Protein AF-A0A7V6DFQ6-F1 (afdb_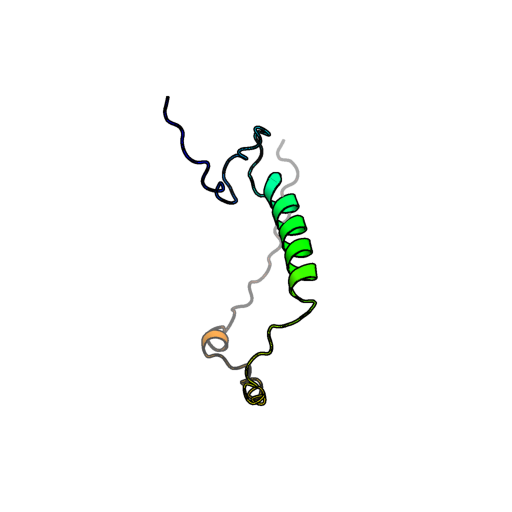monomer_lite)

pLDDT: mean 73.13, std 11.4, range [44.53, 91.56]

Radius of gyration: 26.47 Å; chains: 1; bounding box: 62×53×58 Å

Sequence (88 aa):
MEEHPVKRPGRNEPCHCGSGKKYKQCCLEKDEEAARAARATTVASPPPEPERPHRTPPPRRPAEQPWRQRGATRPFKKVSAPRKIGSS

Foldseek 3Di:
DDPDPCDPDDQQDQDPVPPRHGCVVPCVVVVVVVVVVVVVVVVVDDPPDVDDPPDDPPPDDPPDDVVVVPPPDPPPPPPDDDDDDDDD

Structure (mmCIF, N/CA/C/O backbone):
data_AF-A0A7V6DFQ6-F1
#
_entry.id   AF-A0A7V6DFQ6-F1
#
loop_
_atom_site.group_PDB
_atom_site.id
_atom_site.type_symbol
_atom_site.label_atom_id
_atom_site.label_alt_id
_atom_site.label_comp_id
_atom_site.label_asym_id
_atom_site.label_entity_id
_atom_site.label_seq_id
_atom_site.pdbx_PDB_ins_code
_atom_site.Cartn_x
_atom_site.Car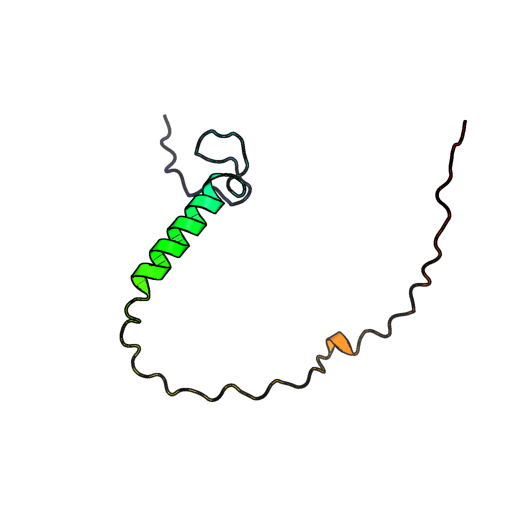tn_y
_atom_site.Cartn_z
_atom_site.occupancy
_atom_site.B_iso_or_equiv
_atom_site.auth_seq_id
_atom_site.auth_comp_id
_atom_site.auth_asym_id
_atom_site.auth_atom_id
_atom_site.pdbx_PDB_model_num
ATOM 1 N N . MET A 1 1 ? -33.079 9.661 5.209 1.00 44.53 1 MET A N 1
ATOM 2 C CA . MET A 1 1 ? -32.092 8.769 5.848 1.00 44.53 1 MET A CA 1
ATOM 3 C C . MET A 1 1 ? -31.310 8.165 4.699 1.00 44.53 1 MET A C 1
ATOM 5 O O . MET A 1 1 ? -31.764 7.205 4.097 1.00 44.53 1 MET A O 1
ATOM 9 N N . GLU A 1 2 ? -30.294 8.893 4.236 1.00 57.81 2 GLU A N 1
ATOM 10 C CA . GLU A 1 2 ? -29.591 8.572 2.992 1.00 57.81 2 GLU A CA 1
ATOM 11 C C . GLU A 1 2 ? -28.627 7.412 3.229 1.00 57.81 2 GLU A C 1
ATOM 13 O O . GLU A 1 2 ? -27.589 7.538 3.876 1.00 57.81 2 GLU A O 1
ATOM 18 N N . GLU A 1 3 ? -29.033 6.260 2.711 1.00 62.41 3 GLU A N 1
ATOM 19 C CA . GLU A 1 3 ? -28.237 5.055 2.558 1.00 62.41 3 GLU A CA 1
ATOM 20 C C . GLU A 1 3 ? -27.135 5.348 1.529 1.00 62.41 3 GLU A C 1
ATOM 22 O O . GLU A 1 3 ? -27.312 5.152 0.326 1.00 62.41 3 GLU A O 1
ATOM 27 N N . HIS A 1 4 ? -25.995 5.878 1.975 1.00 57.59 4 HIS A N 1
ATOM 28 C CA . HIS A 1 4 ? -24.809 5.945 1.129 1.00 57.59 4 HIS A CA 1
ATOM 29 C C . HIS A 1 4 ? -24.280 4.516 0.947 1.00 57.59 4 HIS A C 1
ATOM 31 O O . HIS A 1 4 ? -23.782 3.942 1.921 1.00 57.59 4 HIS A O 1
ATOM 37 N N . PRO A 1 5 ? -24.335 3.920 -0.263 1.00 59.25 5 PRO A N 1
ATOM 38 C CA . PRO A 1 5 ? -23.658 2.656 -0.503 1.00 59.25 5 PRO A CA 1
ATOM 39 C C . PRO A 1 5 ? -22.183 2.893 -0.195 1.00 59.25 5 PRO A C 1
ATOM 41 O O . PRO A 1 5 ? -21.558 3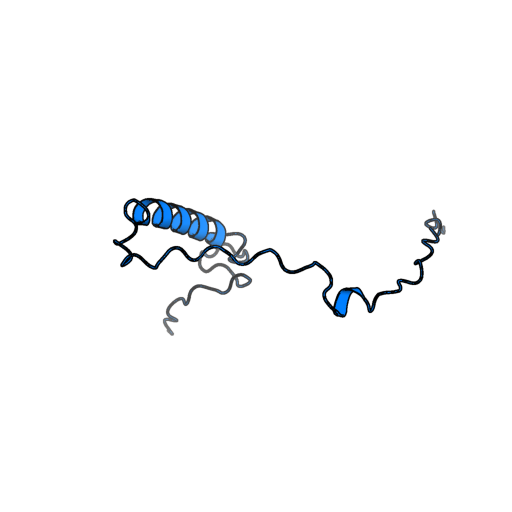.764 -0.806 1.00 59.25 5 PRO A O 1
ATOM 44 N N . VAL A 1 6 ? -21.662 2.180 0.807 1.00 60.59 6 VAL A N 1
ATOM 45 C CA . VAL A 1 6 ? -20.313 2.355 1.354 1.00 60.59 6 VAL A CA 1
ATOM 46 C C . VAL A 1 6 ? -19.303 1.978 0.275 1.00 60.59 6 VAL A C 1
ATOM 48 O O . VAL A 1 6 ? -18.786 0.864 0.202 1.00 60.59 6 VAL A O 1
ATOM 51 N N . LYS A 1 7 ? -19.052 2.926 -0.628 1.00 67.81 7 LYS A N 1
ATOM 52 C CA . LYS A 1 7 ? -17.959 2.905 -1.585 1.00 67.81 7 LYS A CA 1
ATOM 53 C C . LYS A 1 7 ? -16.709 2.695 -0.745 1.00 67.81 7 LYS A C 1
ATOM 55 O O . LYS A 1 7 ? -16.507 3.417 0.230 1.00 67.81 7 LYS A O 1
ATOM 60 N N . ARG A 1 8 ? -15.927 1.661 -1.072 1.00 69.38 8 ARG A N 1
ATOM 61 C CA . ARG A 1 8 ? -14.725 1.279 -0.317 1.00 69.38 8 ARG A CA 1
ATOM 62 C C . ARG A 1 8 ? -13.929 2.554 0.002 1.00 69.38 8 ARG A C 1
ATOM 64 O O . ARG A 1 8 ? -13.530 3.226 -0.953 1.00 69.38 8 ARG A O 1
ATOM 71 N N . PRO A 1 9 ? -13.764 2.925 1.287 1.00 78.31 9 PRO A N 1
ATOM 72 C CA . PRO A 1 9 ? -13.181 4.211 1.639 1.00 78.31 9 PRO A CA 1
ATOM 73 C C . PRO A 1 9 ? -11.779 4.324 1.054 1.00 78.31 9 PRO A C 1
ATOM 75 O O . PRO A 1 9 ? -11.043 3.333 0.958 1.00 78.31 9 PRO A O 1
ATOM 78 N N . GLY A 1 10 ? -11.400 5.539 0.658 1.00 83.50 10 GLY A N 1
ATOM 79 C CA . GLY A 1 10 ? -10.053 5.797 0.177 1.00 83.50 10 GLY A CA 1
ATOM 80 C C . GLY A 1 10 ? -9.010 5.387 1.223 1.00 83.50 10 GLY A C 1
ATOM 81 O O . GLY A 1 10 ? -9.246 5.426 2.429 1.00 83.50 10 GLY A O 1
ATOM 82 N N . ARG A 1 11 ? -7.800 5.023 0.784 1.00 86.38 11 ARG A N 1
ATOM 83 C CA . ARG A 1 11 ? -6.720 4.522 1.661 1.00 86.38 11 ARG A CA 1
ATOM 84 C C . ARG A 1 11 ? -6.468 5.389 2.913 1.00 86.38 11 ARG A C 1
ATOM 86 O O . ARG A 1 11 ? -6.141 4.868 3.978 1.00 86.38 11 ARG A O 1
ATOM 93 N N . ASN A 1 12 ? -6.598 6.708 2.799 1.00 89.56 12 ASN A N 1
ATOM 94 C CA . ASN A 1 12 ? -6.361 7.651 3.897 1.00 89.56 12 ASN A CA 1
ATOM 95 C C . ASN A 1 12 ? -7.622 8.064 4.676 1.00 89.56 12 ASN A C 1
ATOM 97 O O . ASN A 1 12 ? -7.479 8.782 5.664 1.00 89.56 12 ASN A O 1
ATOM 101 N N . GLU A 1 13 ? -8.808 7.642 4.247 1.00 89.38 13 GLU A N 1
ATOM 102 C CA . GLU A 1 13 ? -10.089 8.027 4.844 1.00 89.38 13 GLU A CA 1
ATOM 103 C C . GLU A 1 13 ? -10.364 7.269 6.148 1.00 89.38 13 GLU A C 1
ATOM 105 O O . GLU A 1 13 ? -9.731 6.232 6.392 1.00 89.38 13 GLU A O 1
ATOM 110 N N . PRO A 1 14 ? -11.257 7.769 7.022 1.00 90.44 14 PRO A N 1
ATOM 111 C CA . PRO A 1 14 ? -11.673 7.029 8.209 1.00 90.44 14 PRO A CA 1
ATOM 112 C C . PRO A 1 14 ? -12.219 5.646 7.836 1.00 90.44 14 PRO A C 1
ATOM 114 O O . PRO A 1 14 ? -12.943 5.471 6.858 1.00 90.44 14 PRO A O 1
ATOM 117 N N . CYS A 1 15 ? -11.848 4.639 8.623 1.00 89.81 15 CYS A N 1
ATOM 118 C CA . CYS A 1 15 ? -12.336 3.283 8.428 1.00 89.81 15 CYS A CA 1
ATOM 119 C C . CYS A 1 15 ? -13.850 3.209 8.668 1.00 89.81 15 CYS A C 1
ATOM 121 O O . CYS A 1 15 ? -14.325 3.572 9.743 1.00 89.81 15 CYS A O 1
ATOM 123 N N . HIS A 1 16 ? -14.584 2.630 7.715 1.00 85.44 16 HIS A N 1
ATOM 124 C CA . HIS A 1 16 ? -16.021 2.343 7.835 1.00 85.44 16 HIS A CA 1
ATOM 125 C C . HIS A 1 16 ? -16.353 1.342 8.957 1.00 85.44 16 HIS A C 1
ATOM 127 O O . HIS A 1 16 ? -17.499 1.215 9.361 1.00 85.44 16 HIS A O 1
ATOM 133 N N . CYS A 1 17 ? -15.346 0.649 9.488 1.00 85.44 17 CYS A N 1
ATOM 134 C CA . CYS A 1 17 ? -15.466 -0.268 10.615 1.00 85.44 17 CYS A CA 1
ATOM 135 C C . CYS A 1 17 ? -15.714 0.419 11.974 1.00 85.44 17 CYS A C 1
ATOM 137 O O . CYS A 1 17 ? -15.800 -0.265 12.988 1.00 85.44 17 CYS A O 1
ATOM 139 N N . GLY A 1 18 ? -15.749 1.757 12.026 1.00 83.44 18 GLY A N 1
ATOM 140 C CA . GLY A 1 18 ? -15.982 2.509 13.265 1.00 83.44 18 GLY A CA 1
ATOM 141 C C . GLY A 1 18 ? -14.767 2.608 14.194 1.00 83.44 18 GLY A C 1
ATOM 142 O O . GLY A 1 18 ? -14.887 3.092 15.312 1.00 83.44 18 GLY A O 1
ATOM 143 N N . SER A 1 19 ? -13.574 2.196 13.750 1.00 83.31 19 SER A N 1
ATOM 144 C CA . SER A 1 19 ? -12.363 2.203 14.589 1.00 83.31 19 SER A CA 1
ATOM 145 C C . SER A 1 19 ? -11.741 3.589 14.803 1.00 83.31 19 SER A C 1
ATOM 147 O O . SER A 1 19 ? -10.774 3.711 15.553 1.00 83.31 19 SER A O 1
ATOM 149 N N . GLY A 1 20 ? -12.215 4.620 14.092 1.00 86.69 20 GLY A N 1
ATOM 150 C CA . GLY A 1 20 ? -11.636 5.971 14.103 1.00 86.69 20 GLY A CA 1
ATOM 151 C C . GLY A 1 20 ? -10.238 6.080 13.472 1.00 86.69 20 GLY A C 1
ATOM 152 O O . GLY A 1 20 ? -9.685 7.173 13.370 1.00 86.69 20 GLY A O 1
ATOM 153 N N . LYS A 1 21 ? -9.650 4.966 13.017 1.00 88.00 21 LYS A N 1
ATOM 154 C CA . LYS A 1 21 ? -8.333 4.921 12.364 1.00 88.00 21 LYS A CA 1
ATOM 155 C C . LYS A 1 21 ? -8.474 5.089 10.849 1.00 88.00 21 LYS A C 1
ATOM 157 O O . LYS A 1 21 ? -9.522 4.797 10.274 1.00 88.00 21 LYS A O 1
ATOM 162 N N . LYS A 1 22 ? -7.396 5.515 10.177 1.00 91.06 22 LYS A N 1
ATOM 163 C CA . LYS A 1 22 ? -7.336 5.568 8.702 1.00 91.06 22 LYS A CA 1
ATOM 164 C C . LYS A 1 22 ? -7.494 4.157 8.129 1.00 91.06 22 LYS A C 1
ATOM 166 O O . LYS A 1 22 ? -6.892 3.226 8.662 1.00 91.06 22 LYS A O 1
ATOM 171 N N . TYR A 1 23 ? -8.220 3.998 7.023 1.00 91.56 23 TYR A N 1
ATOM 172 C CA . TYR A 1 23 ? -8.501 2.701 6.395 1.00 91.56 23 TYR A CA 1
ATOM 173 C C . TYR A 1 23 ? -7.225 1.870 6.163 1.00 91.56 23 TYR A C 1
ATOM 175 O O . TYR A 1 23 ? -7.196 0.684 6.493 1.00 91.56 23 TYR A O 1
ATOM 183 N N . LYS A 1 24 ? -6.124 2.512 5.735 1.00 90.31 24 LYS A N 1
ATOM 184 C CA . LYS A 1 24 ? -4.806 1.869 5.553 1.00 90.31 24 LYS A CA 1
ATOM 185 C C . LYS A 1 24 ? -4.150 1.256 6.785 1.00 90.31 24 LYS A C 1
ATOM 187 O O . LYS A 1 24 ? -3.207 0.504 6.612 1.00 90.31 24 LYS A O 1
ATOM 192 N N . GLN A 1 25 ? -4.575 1.644 7.983 1.00 90.88 25 GLN A N 1
ATOM 193 C CA . GLN A 1 25 ? -4.034 1.170 9.263 1.00 90.88 25 GLN A CA 1
ATOM 194 C C . GLN A 1 25 ? -5.041 0.272 9.998 1.00 90.88 25 GLN A C 1
ATOM 196 O O . GLN A 1 25 ? -4.923 0.065 11.204 1.00 90.88 25 GLN A O 1
ATOM 201 N N . CYS A 1 26 ? -6.113 -0.152 9.323 1.00 91.44 26 CYS A N 1
ATOM 202 C CA . CYS A 1 26 ? -7.179 -0.915 9.956 1.00 91.44 26 CYS A CA 1
ATOM 203 C C . CYS A 1 26 ? -7.676 -2.058 9.067 1.00 91.44 26 CYS A C 1
ATOM 205 O O . CYS A 1 26 ? -7.222 -3.188 9.216 1.00 91.44 26 CYS A O 1
ATOM 207 N N . CYS A 1 27 ? -8.601 -1.792 8.145 1.00 90.44 27 CYS A N 1
ATOM 208 C CA . CYS A 1 27 ? -9.190 -2.842 7.313 1.00 90.44 27 CYS A CA 1
ATOM 209 C C . CYS A 1 27 ? -8.384 -3.136 6.046 1.00 90.44 27 CYS A C 1
ATOM 211 O O . CYS A 1 27 ? -8.545 -4.214 5.489 1.00 90.44 27 CYS A O 1
ATOM 213 N N . LEU A 1 28 ? -7.502 -2.228 5.611 1.00 89.31 28 LEU A N 1
ATOM 214 C CA . LEU A 1 28 ? -6.708 -2.448 4.401 1.00 89.31 28 LEU A CA 1
ATOM 215 C C . LEU A 1 28 ? -5.783 -3.664 4.524 1.00 89.31 28 LEU A C 1
ATOM 217 O O . LEU A 1 28 ? -5.744 -4.461 3.604 1.00 89.31 28 LEU A O 1
ATOM 221 N N . GLU A 1 29 ? -5.078 -3.837 5.645 1.00 88.56 29 GLU A N 1
ATOM 222 C CA . GLU A 1 29 ? -4.156 -4.973 5.819 1.00 88.56 29 GLU A CA 1
ATOM 223 C C . GLU A 1 29 ? -4.897 -6.316 5.756 1.00 88.56 29 GLU A C 1
ATOM 225 O O . GLU A 1 29 ? -4.443 -7.252 5.104 1.00 88.56 29 GLU A O 1
ATOM 230 N N . LYS A 1 30 ? -6.092 -6.375 6.357 1.00 85.75 30 LYS A N 1
ATOM 231 C CA . LYS A 1 30 ? -6.968 -7.553 6.306 1.00 85.75 30 LYS A CA 1
ATOM 232 C C . LYS A 1 30 ? -7.497 -7.820 4.896 1.00 85.75 30 LYS A C 1
ATOM 234 O O . LYS A 1 30 ? -7.564 -8.969 4.477 1.00 85.75 30 LYS A O 1
ATOM 239 N N . ASP A 1 31 ? -7.865 -6.768 4.167 1.00 86.19 31 ASP A N 1
ATOM 240 C CA . ASP A 1 31 ? -8.326 -6.863 2.778 1.00 86.19 31 ASP A CA 1
ATOM 241 C C . ASP A 1 31 ? -7.188 -7.312 1.847 1.00 86.19 31 ASP A C 1
ATOM 243 O O . ASP A 1 31 ? -7.399 -8.169 0.995 1.00 86.19 31 ASP A O 1
ATOM 247 N N . GLU A 1 32 ? -5.961 -6.823 2.057 1.00 86.50 32 GLU A N 1
ATOM 248 C CA . GLU A 1 32 ? -4.779 -7.255 1.303 1.00 86.50 32 GLU A CA 1
ATOM 249 C C . GLU A 1 32 ? -4.404 -8.715 1.587 1.00 86.50 32 GLU A C 1
ATOM 251 O O . GLU A 1 32 ? -4.038 -9.443 0.661 1.00 86.50 32 GLU A O 1
ATOM 256 N N . GLU A 1 33 ? -4.522 -9.172 2.835 1.00 84.56 33 GLU A N 1
ATOM 257 C CA . GLU A 1 33 ? -4.316 -10.578 3.193 1.00 84.56 33 GLU A CA 1
ATOM 258 C C . GLU A 1 33 ? -5.387 -11.480 2.562 1.00 84.56 33 GLU A C 1
ATOM 260 O O . GLU A 1 33 ? -5.056 -12.479 1.918 1.00 84.56 33 GLU A O 1
ATOM 265 N N . ALA A 1 34 ? -6.660 -11.079 2.636 1.00 82.56 34 ALA A N 1
ATOM 266 C CA . ALA A 1 34 ? -7.764 -11.782 1.989 1.00 82.56 34 ALA A CA 1
ATOM 267 C C . ALA A 1 34 ? -7.609 -11.812 0.458 1.00 82.56 34 ALA A C 1
ATOM 269 O O . ALA A 1 34 ? -7.798 -12.854 -0.169 1.00 82.56 34 ALA A O 1
ATOM 270 N N . ALA A 1 35 ? -7.197 -10.702 -0.157 1.00 83.12 35 ALA A N 1
ATOM 271 C CA . ALA A 1 35 ? -6.930 -10.623 -1.589 1.00 83.12 35 ALA A CA 1
ATOM 272 C C . ALA A 1 35 ? -5.737 -11.498 -1.996 1.00 83.12 35 ALA A C 1
ATOM 274 O O . ALA A 1 35 ? -5.759 -12.119 -3.060 1.00 83.12 35 ALA A O 1
ATOM 275 N N . ARG A 1 36 ? -4.700 -11.588 -1.156 1.00 80.56 36 ARG A N 1
ATOM 276 C CA . ARG A 1 36 ? -3.555 -12.478 -1.382 1.00 80.56 36 ARG A CA 1
ATOM 277 C C . ARG A 1 36 ? -3.971 -13.947 -1.306 1.00 80.56 36 ARG A C 1
ATOM 279 O O . ARG A 1 36 ? -3.583 -14.715 -2.184 1.00 80.56 36 ARG A O 1
ATOM 286 N N . ALA A 1 37 ? -4.792 -14.321 -0.327 1.00 76.25 37 ALA A N 1
ATOM 287 C CA . ALA A 1 37 ? -5.345 -15.670 -0.213 1.00 76.25 37 ALA A CA 1
ATOM 288 C C . ALA A 1 37 ? -6.256 -16.019 -1.407 1.00 76.25 37 ALA A C 1
ATOM 290 O O . ALA A 1 37 ? -6.119 -17.085 -2.008 1.00 76.25 37 ALA A O 1
ATOM 291 N N . ALA A 1 38 ? -7.114 -15.086 -1.831 1.00 74.88 38 ALA A N 1
ATOM 292 C CA . ALA A 1 38 ? -7.963 -15.243 -3.013 1.00 74.88 38 ALA A CA 1
ATOM 293 C C . ALA A 1 38 ? -7.140 -15.382 -4.310 1.00 74.88 38 ALA A C 1
ATOM 295 O O . ALA A 1 38 ? -7.470 -16.156 -5.209 1.00 74.88 38 ALA A O 1
ATOM 296 N N . ARG A 1 39 ? -6.015 -14.670 -4.415 1.00 70.81 39 ARG A N 1
ATOM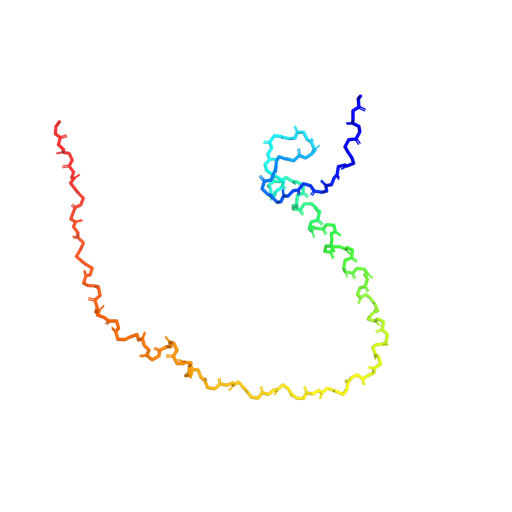 297 C CA . ARG A 1 39 ? -5.088 -14.804 -5.546 1.00 70.81 39 ARG A CA 1
ATOM 298 C C . ARG A 1 39 ? -4.331 -16.129 -5.540 1.00 70.81 39 ARG A C 1
ATOM 300 O O . ARG A 1 39 ? -4.086 -16.673 -6.607 1.00 70.81 39 ARG A O 1
ATOM 307 N N . ALA A 1 40 ? -4.002 -16.676 -4.373 1.00 67.06 40 ALA A N 1
ATOM 308 C CA . ALA A 1 40 ? -3.340 -17.976 -4.279 1.00 67.06 40 ALA A CA 1
ATOM 309 C C . ALA A 1 40 ? -4.241 -19.126 -4.766 1.00 67.06 40 ALA A C 1
ATOM 311 O O . ALA A 1 40 ? -3.763 -20.014 -5.464 1.00 67.06 40 ALA A O 1
ATOM 312 N N . THR A 1 41 ? -5.545 -19.083 -4.471 1.00 58.19 41 THR A N 1
ATOM 313 C CA . THR A 1 41 ? -6.486 -20.127 -4.924 1.00 58.19 41 THR A CA 1
ATOM 314 C C . THR A 1 41 ? -6.839 -20.013 -6.414 1.00 58.19 41 THR A C 1
ATOM 316 O O . THR A 1 41 ? -7.009 -21.016 -7.099 1.00 58.19 41 THR A O 1
ATOM 319 N N . THR A 1 42 ? -6.852 -18.796 -6.971 1.00 55.72 42 THR A N 1
ATOM 320 C CA . THR A 1 42 ? -7.148 -18.575 -8.403 1.00 55.72 42 THR A CA 1
ATOM 321 C C . THR A 1 42 ? -5.964 -18.852 -9.335 1.00 55.72 42 THR A C 1
ATOM 323 O O . THR A 1 42 ? -6.156 -18.970 -10.540 1.00 55.72 42 THR A O 1
ATOM 326 N N .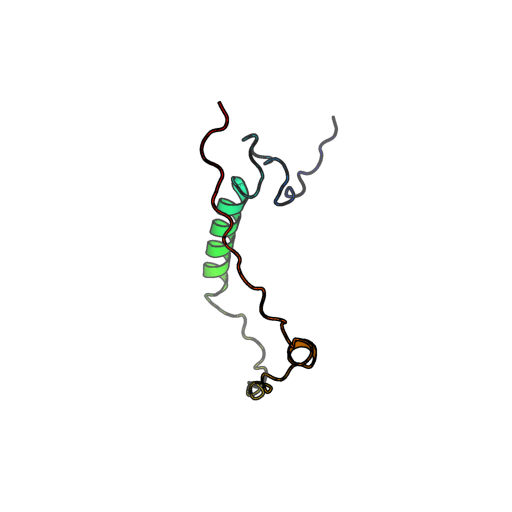 VAL A 1 43 ? -4.749 -19.004 -8.798 1.00 56.38 43 VAL A N 1
ATOM 327 C CA . VAL A 1 43 ? -3.516 -19.297 -9.558 1.00 56.38 43 VAL A CA 1
ATOM 328 C C . VAL A 1 43 ? -3.170 -20.799 -9.552 1.00 56.38 43 VAL A C 1
ATOM 330 O O . VAL A 1 43 ? -2.136 -21.204 -10.072 1.00 56.38 43 VAL A O 1
ATOM 333 N N . ALA A 1 44 ? -4.052 -21.667 -9.040 1.00 57.22 44 ALA A N 1
ATOM 334 C CA . ALA A 1 44 ? -3.891 -23.120 -9.180 1.00 57.22 44 ALA A CA 1
ATOM 335 C C . ALA A 1 44 ? -4.130 -23.627 -10.621 1.00 57.22 44 ALA A C 1
ATOM 337 O O . ALA A 1 44 ? -3.798 -24.763 -10.947 1.00 57.22 44 ALA A O 1
ATOM 338 N N . SER A 1 45 ? -4.651 -22.780 -11.509 1.00 53.12 45 SER A N 1
ATOM 339 C CA . SER A 1 45 ? -4.609 -22.996 -12.950 1.00 53.12 45 SER A CA 1
ATOM 340 C C . SER A 1 45 ? -4.541 -21.619 -13.608 1.00 53.12 45 SER A C 1
ATOM 342 O O . SER A 1 45 ? -5.533 -20.889 -13.542 1.00 53.12 45 SER A O 1
ATOM 344 N N . PRO A 1 46 ? -3.406 -21.189 -14.200 1.00 64.81 46 PRO A N 1
ATOM 345 C CA . PRO A 1 46 ? -3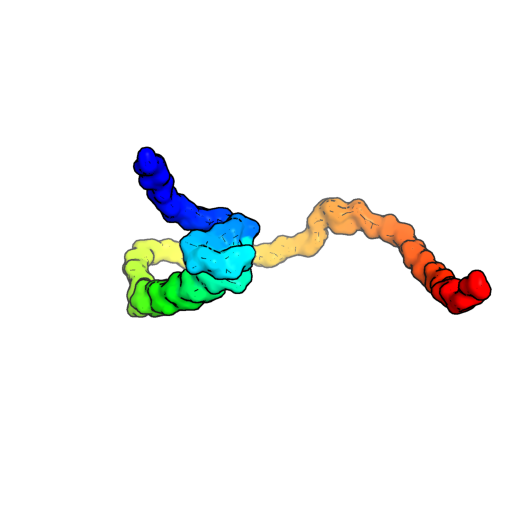.513 -20.135 -15.195 1.00 64.81 46 PRO A CA 1
ATOM 346 C C . PRO A 1 46 ? -4.563 -20.626 -16.207 1.00 64.81 46 PRO A C 1
ATOM 348 O O . PRO A 1 46 ? -4.443 -21.771 -16.656 1.00 64.81 46 PRO A O 1
ATOM 351 N N . PRO A 1 47 ? -5.610 -19.842 -16.546 1.00 59.62 47 PRO A N 1
ATOM 352 C CA . PRO A 1 47 ? -6.433 -20.195 -17.700 1.00 59.62 47 PRO A CA 1
ATOM 353 C C . PRO A 1 47 ? -5.457 -20.455 -18.851 1.00 59.62 47 PRO A C 1
ATOM 355 O O . PRO A 1 47 ? -4.476 -19.710 -18.922 1.00 59.62 47 PRO A O 1
ATOM 358 N N . PRO A 1 48 ? -5.636 -21.507 -19.676 1.00 58.88 48 PRO A N 1
ATOM 359 C CA . PRO A 1 48 ? -4.702 -21.807 -20.752 1.00 58.88 48 PRO A CA 1
ATOM 360 C C . PRO A 1 48 ? -4.603 -20.569 -21.643 1.00 58.88 48 PRO A C 1
ATOM 362 O O . PRO A 1 48 ? -5.482 -20.287 -22.457 1.00 58.88 48 PRO A O 1
ATOM 365 N N . GLU A 1 49 ? -3.572 -19.765 -21.393 1.00 57.62 49 GLU A N 1
ATOM 366 C CA . GLU A 1 49 ? -3.269 -18.567 -22.147 1.00 57.62 49 GLU A CA 1
ATOM 367 C C . GLU A 1 49 ? -2.957 -19.094 -23.548 1.00 57.62 49 GLU A C 1
ATOM 369 O O . GLU A 1 49 ? -2.095 -19.971 -23.656 1.00 57.62 49 GLU A O 1
ATOM 374 N N . PRO A 1 50 ? -3.674 -18.672 -24.610 1.00 67.25 50 PRO A N 1
ATOM 375 C CA . PRO A 1 50 ? -3.325 -19.098 -25.958 1.00 67.25 50 PRO A CA 1
ATOM 376 C C . PRO A 1 50 ? -1.864 -18.719 -26.155 1.00 67.25 50 PRO A C 1
ATOM 378 O O . PRO A 1 50 ? -1.543 -17.537 -26.034 1.00 67.25 50 PRO A O 1
ATOM 381 N N . GLU A 1 51 ? -1.003 -19.723 -26.338 1.00 65.06 51 GLU A N 1
ATOM 382 C CA . GLU A 1 51 ? 0.449 -19.613 -26.210 1.00 65.06 51 GLU A CA 1
ATOM 383 C C . GLU A 1 51 ? 0.961 -18.377 -26.947 1.00 65.06 51 GLU A C 1
ATOM 385 O O . GLU A 1 51 ? 1.124 -18.349 -28.168 1.00 65.06 51 GLU A O 1
ATOM 390 N N . ARG A 1 52 ? 1.184 -17.299 -26.194 1.00 68.06 52 ARG A N 1
ATOM 391 C CA . ARG A 1 52 ? 1.814 -16.110 -26.744 1.00 68.06 52 ARG A CA 1
ATOM 392 C C . ARG A 1 52 ? 3.267 -16.511 -26.948 1.00 68.06 52 ARG A C 1
ATOM 394 O O . ARG A 1 52 ? 3.887 -16.958 -25.981 1.00 68.06 52 ARG A O 1
ATOM 401 N N . PRO A 1 53 ? 3.832 -16.371 -28.161 1.00 72.44 53 PRO A N 1
ATOM 402 C CA . PRO A 1 53 ? 5.216 -16.741 -28.391 1.00 72.44 53 PRO A CA 1
ATOM 403 C C . PRO A 1 53 ? 6.072 -16.007 -27.366 1.00 72.44 53 PRO A C 1
ATOM 405 O O . PRO A 1 53 ? 5.990 -14.780 -27.232 1.00 72.44 53 PRO A O 1
ATOM 408 N N . HIS A 1 54 ? 6.840 -16.781 -26.604 1.00 66.12 54 HIS A N 1
ATOM 409 C CA . HIS A 1 54 ? 7.758 -16.284 -25.597 1.00 66.12 54 HIS A CA 1
ATOM 410 C C . HIS A 1 54 ? 8.772 -15.378 -26.300 1.00 66.12 54 HIS A C 1
ATOM 412 O O . HIS A 1 54 ? 9.754 -15.814 -26.893 1.00 66.12 54 HIS A O 1
ATOM 418 N N . ARG A 1 55 ? 8.503 -14.074 -26.301 1.00 73.19 55 ARG A N 1
ATOM 419 C CA . ARG A 1 55 ? 9.454 -13.093 -26.810 1.00 73.19 55 ARG A CA 1
ATOM 420 C C . ARG A 1 55 ? 10.630 -13.058 -25.850 1.00 73.19 55 ARG A C 1
ATOM 422 O O . ARG A 1 55 ? 10.455 -12.757 -24.670 1.00 73.19 55 ARG A O 1
ATOM 429 N N . THR A 1 56 ? 11.825 -13.310 -26.370 1.00 75.62 56 THR A N 1
ATOM 430 C CA . THR A 1 56 ? 13.072 -13.034 -25.660 1.00 75.62 56 THR A CA 1
ATOM 431 C C . THR A 1 56 ? 13.034 -11.586 -25.162 1.00 75.62 56 THR A C 1
ATOM 433 O O . THR A 1 56 ? 12.773 -10.681 -25.968 1.00 75.62 56 THR A O 1
ATOM 436 N N . PRO A 1 57 ? 13.235 -11.331 -23.855 1.00 78.25 57 PRO A N 1
ATOM 437 C CA . PRO A 1 57 ? 13.259 -9.969 -23.352 1.00 78.25 57 PRO A CA 1
ATOM 438 C C . PRO A 1 57 ? 14.382 -9.205 -24.066 1.00 78.25 57 PRO A C 1
ATOM 440 O O . PRO A 1 57 ? 15.472 -9.757 -24.251 1.00 78.25 57 PRO A O 1
ATOM 443 N N . PRO A 1 58 ? 14.141 -7.954 -24.494 1.00 78.56 58 PRO A N 1
ATOM 444 C CA . PRO A 1 58 ? 15.185 -7.170 -25.131 1.00 78.56 58 PRO A CA 1
ATOM 445 C C . PRO A 1 58 ? 16.369 -7.006 -24.165 1.00 78.56 58 PRO A C 1
ATOM 447 O O . PRO A 1 58 ? 16.164 -6.961 -22.943 1.00 78.56 58 PRO A O 1
ATOM 450 N N . PRO A 1 59 ? 17.607 -6.895 -24.679 1.00 82.06 59 PRO A N 1
ATOM 451 C CA . PRO A 1 59 ? 18.764 -6.643 -23.835 1.00 82.06 59 PRO A CA 1
ATOM 452 C C . PRO A 1 59 ? 18.543 -5.370 -23.011 1.00 82.06 59 PRO A C 1
ATOM 454 O O . PRO A 1 59 ? 17.896 -4.416 -23.459 1.00 82.06 59 PRO A O 1
ATOM 457 N N . ARG A 1 60 ? 19.076 -5.353 -21.784 1.00 75.88 60 ARG A N 1
ATOM 458 C CA . ARG A 1 60 ? 18.999 -4.176 -20.911 1.00 75.88 60 ARG A CA 1
ATOM 459 C C . ARG A 1 60 ? 19.587 -2.981 -21.666 1.00 75.88 60 ARG A C 1
ATOM 461 O O . ARG A 1 60 ? 20.744 -3.025 -22.075 1.00 75.88 60 ARG A O 1
ATOM 468 N N . ARG A 1 61 ? 18.789 -1.924 -21.862 1.00 75.62 61 ARG A N 1
ATOM 469 C CA . ARG A 1 61 ? 19.282 -0.677 -22.464 1.00 75.62 61 ARG A CA 1
ATOM 470 C C . ARG A 1 61 ? 20.461 -0.149 -21.633 1.00 75.62 61 ARG A C 1
ATOM 472 O O . ARG A 1 61 ? 20.398 -0.245 -20.403 1.00 75.62 61 ARG A O 1
ATOM 479 N N . PRO A 1 62 ? 21.503 0.416 -22.269 1.00 73.25 62 PRO A N 1
ATOM 480 C CA . PRO A 1 62 ? 22.604 1.037 -21.545 1.00 73.25 62 PRO A CA 1
ATOM 481 C C . PRO A 1 62 ? 22.072 2.093 -20.570 1.00 73.25 62 PRO A C 1
ATOM 483 O O . PRO A 1 62 ? 21.109 2.804 -20.860 1.00 73.25 62 PRO A O 1
ATOM 486 N N . ALA A 1 63 ? 22.694 2.169 -19.391 1.00 70.50 63 ALA A N 1
ATOM 487 C CA . ALA A 1 63 ? 22.260 3.001 -18.266 1.00 70.50 63 ALA A CA 1
ATOM 488 C C . ALA A 1 63 ? 22.354 4.519 -18.526 1.00 70.50 63 ALA A C 1
ATOM 490 O O . ALA A 1 63 ? 21.986 5.321 -17.662 1.00 70.50 63 ALA A O 1
ATOM 491 N N . GLU A 1 64 ? 22.828 4.914 -19.706 1.00 71.25 64 GLU A N 1
ATOM 492 C CA . GLU A 1 64 ? 23.012 6.297 -20.109 1.00 71.25 64 GLU A CA 1
ATOM 493 C C . GLU A 1 64 ? 21.684 6.907 -20.558 1.00 71.25 64 GLU A C 1
ATOM 495 O O . GLU A 1 64 ? 21.335 7.011 -21.731 1.00 71.25 64 GLU A O 1
ATOM 500 N N . GLN A 1 65 ? 20.888 7.272 -19.563 1.00 70.81 65 GLN A N 1
ATOM 501 C CA . GLN A 1 65 ? 19.696 8.074 -19.756 1.00 70.81 65 GLN A CA 1
ATOM 502 C C . GLN A 1 65 ? 20.109 9.562 -19.768 1.00 70.81 65 GLN A C 1
ATOM 504 O O . GLN A 1 65 ? 20.891 9.973 -18.906 1.00 70.81 65 GLN A O 1
ATOM 509 N N . PRO A 1 66 ? 19.580 10.420 -20.661 1.00 68.62 66 PRO A N 1
ATOM 510 C CA . PRO A 1 66 ? 20.046 11.807 -20.826 1.00 68.62 66 PRO A CA 1
ATOM 511 C C . PRO A 1 66 ? 19.836 12.697 -19.588 1.00 68.62 66 PRO A C 1
ATOM 513 O O . PRO A 1 66 ? 20.522 13.703 -19.415 1.00 68.62 66 PRO A O 1
ATOM 516 N N . TRP A 1 67 ? 18.921 12.328 -18.685 1.00 69.88 67 TRP A N 1
ATOM 517 C CA . TRP A 1 67 ? 18.752 13.007 -17.394 1.00 69.88 67 TRP A CA 1
ATOM 518 C C . TRP A 1 67 ? 19.833 12.651 -16.366 1.00 69.88 67 TRP A C 1
ATOM 520 O O . TRP A 1 67 ? 19.941 13.340 -15.358 1.00 69.88 67 TRP A O 1
ATOM 530 N N . ARG A 1 68 ? 20.632 11.597 -16.594 1.00 64.12 68 ARG A N 1
ATOM 531 C CA . ARG A 1 68 ? 21.797 11.273 -15.756 1.00 64.12 68 ARG A CA 1
ATOM 532 C C . ARG A 1 68 ? 23.027 12.107 -16.121 1.00 64.12 68 ARG A C 1
ATOM 534 O O . ARG A 1 68 ? 23.799 12.427 -15.230 1.00 64.12 68 ARG A O 1
ATOM 541 N N . GLN A 1 69 ? 23.160 12.520 -17.384 1.00 61.75 69 GLN A N 1
ATOM 542 C CA . GLN A 1 69 ? 24.261 13.375 -17.858 1.00 61.75 69 GLN A CA 1
ATOM 543 C C . GLN A 1 69 ? 24.136 14.833 -17.367 1.00 61.75 69 GLN A C 1
ATOM 545 O O . GLN A 1 69 ? 25.134 15.509 -17.133 1.00 61.75 69 GLN A O 1
ATOM 550 N N . ARG A 1 70 ? 22.914 15.339 -17.146 1.00 63.47 70 ARG A N 1
ATOM 551 C CA . ARG A 1 70 ? 22.687 16.677 -16.565 1.00 63.47 70 ARG A CA 1
ATOM 552 C C . ARG A 1 70 ? 22.740 16.620 -15.039 1.00 63.47 70 ARG A C 1
ATOM 554 O O . ARG A 1 70 ? 21.735 16.782 -14.358 1.00 63.47 70 ARG A O 1
ATOM 561 N N . GLY A 1 71 ? 23.926 16.349 -14.514 1.00 61.56 71 GLY A N 1
ATOM 562 C CA . GLY A 1 71 ? 24.144 16.180 -13.084 1.00 61.56 71 GLY A CA 1
ATOM 563 C C . GLY A 1 71 ? 25.609 16.292 -12.698 1.00 61.56 71 GLY A C 1
ATOM 564 O O . GLY A 1 71 ? 26.087 15.476 -11.920 1.00 61.56 71 GLY A O 1
ATOM 565 N N . ALA A 1 72 ? 26.323 17.296 -13.216 1.00 63.53 72 ALA A N 1
ATOM 566 C CA . ALA A 1 72 ? 27.541 17.776 -12.571 1.00 63.53 72 ALA A CA 1
ATOM 567 C C . ALA A 1 72 ? 27.152 18.326 -11.188 1.00 63.53 72 ALA A C 1
ATOM 569 O O . ALA A 1 72 ? 26.854 19.508 -11.010 1.00 63.53 72 ALA A O 1
ATOM 570 N N . THR A 1 73 ? 27.052 17.435 -10.205 1.00 63.50 73 THR A N 1
ATOM 571 C CA . THR A 1 73 ? 26.791 17.796 -8.820 1.00 63.50 73 THR A CA 1
ATOM 572 C C . THR A 1 73 ? 27.976 18.620 -8.335 1.00 63.50 73 THR A C 1
ATOM 574 O O . THR A 1 73 ? 29.072 18.088 -8.156 1.00 63.50 73 THR A O 1
ATOM 577 N N . ARG A 1 74 ? 27.776 19.920 -8.090 1.00 67.94 74 ARG A N 1
ATOM 578 C CA . ARG A 1 74 ? 28.661 20.657 -7.177 1.00 67.94 74 ARG A CA 1
ATOM 579 C C . ARG A 1 74 ? 28.693 19.855 -5.868 1.00 67.94 74 ARG A C 1
ATOM 581 O O . ARG A 1 74 ? 27.612 19.536 -5.367 1.00 67.94 74 ARG A O 1
ATOM 588 N N . PRO A 1 75 ? 29.861 19.502 -5.305 1.00 64.19 75 PRO A N 1
ATOM 589 C CA . PRO A 1 75 ? 29.886 18.769 -4.051 1.00 64.19 75 PRO A CA 1
ATOM 590 C C . PRO A 1 75 ? 29.276 19.666 -2.973 1.00 64.19 75 PRO A C 1
ATOM 592 O O . PRO A 1 75 ? 29.803 20.738 -2.666 1.00 64.19 75 PRO A O 1
ATOM 595 N N . PHE A 1 76 ? 28.131 19.255 -2.427 1.00 69.69 76 PHE A N 1
ATOM 596 C CA . PHE A 1 76 ? 27.546 19.900 -1.260 1.00 69.69 76 PHE A CA 1
ATOM 597 C C . PHE A 1 76 ? 28.529 19.698 -0.105 1.00 69.69 76 PHE A C 1
ATOM 599 O O . PHE A 1 76 ? 28.614 18.609 0.463 1.00 69.69 76 PHE A O 1
ATOM 606 N N . LYS A 1 77 ? 29.337 20.720 0.205 1.00 73.19 77 LYS A N 1
ATOM 607 C CA . LYS A 1 77 ? 30.235 20.683 1.361 1.00 73.19 77 LYS A CA 1
ATOM 608 C C . LYS A 1 77 ? 29.357 20.567 2.600 1.00 73.19 77 LYS A C 1
ATOM 610 O O . LYS A 1 77 ? 28.693 21.527 2.985 1.00 73.19 77 LYS A O 1
ATOM 615 N N . LYS A 1 78 ? 29.320 19.382 3.208 1.00 67.00 78 LYS A N 1
ATOM 616 C CA . LYS A 1 78 ? 28.585 19.155 4.449 1.00 67.00 78 LYS A CA 1
ATOM 617 C C . LYS A 1 78 ? 29.350 19.811 5.594 1.00 67.00 78 LYS A C 1
ATOM 619 O O . LYS A 1 78 ? 30.150 19.174 6.266 1.00 67.00 78 LYS A O 1
ATOM 624 N N . VAL A 1 79 ? 29.133 21.109 5.781 1.00 75.19 79 VAL A N 1
ATOM 625 C CA . VAL A 1 79 ? 29.590 21.816 6.977 1.00 75.19 79 VAL A CA 1
ATOM 626 C C . VAL A 1 79 ? 28.671 21.386 8.113 1.00 75.19 79 VAL A C 1
ATOM 628 O O . VAL A 1 79 ? 27.491 21.730 8.142 1.00 75.19 79 VAL A O 1
ATOM 631 N N . SER A 1 80 ? 29.194 20.564 9.018 1.00 71.81 80 SER A N 1
ATOM 632 C CA . SER A 1 80 ? 28.480 20.172 10.227 1.00 71.81 80 SER A CA 1
ATOM 633 C C . SER A 1 80 ? 28.599 21.311 11.237 1.00 71.81 80 SER A C 1
ATOM 635 O O . SER A 1 80 ? 29.617 21.437 11.911 1.00 71.81 80 SER A O 1
ATOM 637 N N . ALA A 1 81 ? 27.591 22.182 11.309 1.00 73.50 81 ALA A N 1
ATOM 638 C CA . ALA A 1 81 ? 27.528 23.194 12.358 1.00 73.50 81 ALA A CA 1
ATOM 639 C C . ALA A 1 81 ? 27.290 22.504 13.720 1.00 73.50 81 ALA A C 1
ATOM 641 O O . ALA A 1 81 ? 26.403 21.644 13.807 1.00 73.50 81 ALA A O 1
ATOM 642 N N . PRO A 1 82 ? 28.052 22.834 14.780 1.00 78.44 82 PRO A N 1
ATOM 643 C CA . PRO A 1 82 ? 27.805 22.282 16.106 1.00 78.44 82 PRO A CA 1
ATOM 644 C C . PRO A 1 82 ? 26.422 22.724 16.596 1.00 78.44 82 PRO A C 1
ATOM 646 O O . PRO A 1 82 ? 26.043 23.891 16.478 1.00 78.44 82 PRO A O 1
ATOM 649 N N . ARG A 1 83 ? 25.642 21.785 17.141 1.00 73.06 83 ARG A N 1
ATOM 650 C CA . ARG A 1 83 ? 24.370 22.114 17.792 1.00 73.06 83 ARG A CA 1
ATOM 651 C C . ARG A 1 83 ? 24.681 22.953 19.032 1.00 73.06 83 ARG A C 1
ATOM 653 O O . ARG A 1 83 ? 25.385 22.480 19.917 1.00 73.06 83 ARG A O 1
ATOM 660 N N . LYS A 1 84 ? 24.171 24.190 19.073 1.00 71.44 84 LYS A N 1
ATOM 661 C CA . LYS A 1 84 ? 24.218 25.076 20.247 1.00 71.44 84 LYS A CA 1
ATOM 662 C C . LYS A 1 84 ? 23.671 24.310 21.456 1.00 71.44 84 LYS A C 1
ATOM 664 O O . LYS A 1 84 ? 22.477 24.025 21.508 1.00 71.44 84 LYS A O 1
ATOM 669 N N . ILE A 1 85 ? 24.544 23.953 22.393 1.00 69.12 85 ILE A N 1
ATOM 670 C CA . ILE A 1 85 ? 24.138 23.506 23.722 1.00 69.12 85 ILE A CA 1
ATOM 671 C C . ILE A 1 85 ? 23.874 24.763 24.555 1.00 69.12 85 ILE A C 1
ATOM 673 O O . ILE A 1 85 ? 24.721 25.648 24.597 1.00 69.12 85 ILE A O 1
ATOM 677 N N . GLY A 1 86 ? 22.673 24.853 25.127 1.00 63.50 86 GLY A N 1
ATOM 678 C CA . GLY A 1 86 ? 22.317 25.744 26.237 1.00 63.50 86 GLY A CA 1
ATOM 679 C C . GLY A 1 86 ? 22.597 27.238 26.048 1.00 63.50 86 GLY A C 1
ATOM 680 O O . GLY A 1 86 ? 23.680 27.716 26.362 1.00 63.50 86 GLY A O 1
ATOM 681 N N . SER A 1 87 ? 21.581 27.996 25.636 1.00 57.41 87 SER A N 1
ATOM 682 C CA . SER A 1 87 ? 21.448 29.381 26.104 1.00 57.41 87 SER A CA 1
ATOM 683 C C . SER A 1 87 ? 20.609 29.328 27.378 1.00 57.41 87 SER A C 1
ATOM 685 O O . SER A 1 87 ? 19.577 28.657 27.355 1.00 57.41 87 SER A O 1
ATOM 687 N N . SER A 1 88 ? 21.111 29.954 28.446 1.00 57.28 88 SER A N 1
ATOM 688 C CA . SER A 1 88 ? 20.500 30.078 29.779 1.00 57.28 88 SER A CA 1
ATOM 689 C C . SER A 1 88 ? 19.020 30.430 29.778 1.00 57.28 88 SER A C 1
ATOM 691 O O . SER A 1 88 ? 18.597 31.179 28.868 1.00 57.28 88 SER A O 1
#

Secondary structure (DSSP, 8-state):
----------TTSBPTTS-SSBGGGTHHHHHHHHHHHHHHHHTSS---------PPPPPPPPS--HHHHS----------PPP-----